Protein AF-A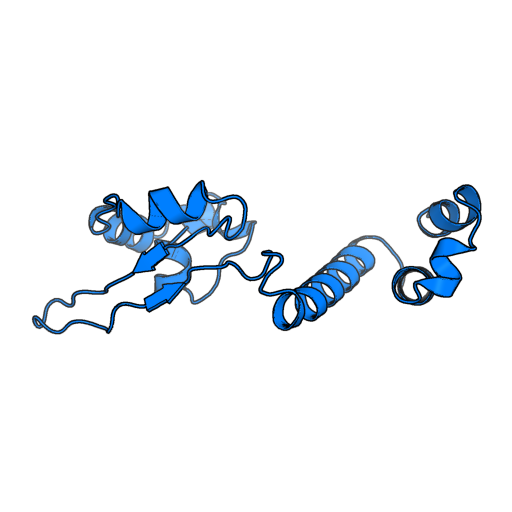0A376LJ53-F1 (afdb_monomer)

pLDDT: mean 97.73, std 1.55, range [84.0, 98.75]

Solvent-accessible surface area (backbone atoms only — not comparable to full-atom values): 8178 Å² total; per-residue (Å²): 122,68,49,49,34,76,75,66,76,47,87,57,80,69,60,75,36,70,82,54,64,64,44,64,65,48,58,64,46,51,79,70,63,84,87,79,87,53,72,67,47,57,50,36,37,68,35,87,89,65,53,34,65,51,50,73,50,69,49,81,47,96,88,75,50,67,52,77,69,49,73,45,48,65,52,56,86,34,84,94,28,46,85,70,24,48,61,55,51,52,53,50,49,53,58,55,38,61,75,79,41,59,70,72,48,38,50,56,47,48,61,40,75,72,34,62,73,60,43,76,68,48,54,70,66,65,59,55,58,58,73,61,132

Radius of gyration: 20.94 Å; Cα contacts (8 Å, |Δi|>4): 95; chains: 1; bounding box: 49×20×54 Å

Secondary structure (DSSP, 8-state):
--HHHHHHS---GGGGSHHHHT-HHHHHHHTT------HHHHHHHH-TTT----EEE--B-TTS-BPPPEEESS-TTSGGGHHHHHHHHHHHHHHHHTTTS-HHHHHHHHHHHH-HHHHHHS-HHHHHHTT--

InterPro domains:
  IPR005656 MmgE/PrpD [PTHR16943] (1-132)
  IPR036148 MmgE/PrpD superfamily [SSF103378] (1-132)
  IPR042188 MmgE/PrpD superfamily, domain 2 [G3DSA:3.30.1330.120] (1-76)
  IPR045337 MmgE/PrpD, C-terminal [PF19305] (1-112)

Nearest PDB structures (foldseek):
  1szq-assembly1_B  TM=9.254E-01  e=6.605E-18  Escherichia coli
  5mvi-assembly3_A  TM=9.415E-01  e=1.380E-16  Salmonella enterica
  6s62-assembly1_C  TM=9.043E-01  e=7.961E-10  Pseudomonas aeruginosa PAO1
  5mux-assembly3_F  TM=9.172E-01  e=2.147E-09  Bacillus subtilis subsp. subtilis str. 168

Sequence (133 aa):
MVAIPLLFGRLTAADYEDNVAQDKRIDALREKINCFEDPAFTADYHDPEKRAIANAITLEFTDGTRFEEVVVEYPIGHARRRQDGIPKLVDKFKINLARQFPTRQQQRILEVSLDRTRLEQMPVNEYLDLYVI

Mean predicted aligned error: 3.27 Å

Foldseek 3Di:
DVLCCVVPVDDDPCCPDPVNVPPPSSVVVVVVDDDDDDVVLVVQCPPPVRVWPKDWDKDADPVRDIDDIDIDGHPCPGPVNCVNNVVVVLVVLLVVCVVQDDPVLSVVLSVQVVPPVNVVPDDPVVNVVSVDD

Structure (mmCIF, N/CA/C/O backbone):
data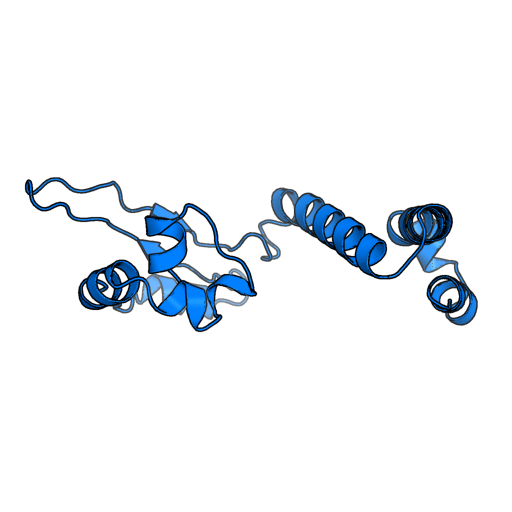_AF-A0A376LJ53-F1
#
_entry.id   AF-A0A376LJ53-F1
#
loop_
_atom_site.group_PDB
_atom_site.id
_atom_site.type_symbol
_atom_site.label_atom_id
_atom_site.label_alt_id
_atom_site.label_comp_id
_atom_site.label_asym_id
_atom_site.label_entity_id
_atom_site.label_seq_id
_atom_site.pdbx_PDB_ins_code
_atom_site.Cartn_x
_atom_site.Cartn_y
_atom_site.Cartn_z
_atom_site.occupancy
_atom_site.B_iso_or_equiv
_atom_site.auth_seq_id
_atom_site.auth_comp_id
_atom_site.auth_asym_id
_atom_site.auth_atom_id
_atom_site.pdbx_PDB_model_num
ATOM 1 N N . MET A 1 1 ? -10.777 5.904 3.840 1.00 96.06 1 MET A N 1
ATOM 2 C CA . MET A 1 1 ? -9.691 4.911 3.666 1.00 96.06 1 MET A CA 1
ATOM 3 C C . MET A 1 1 ? -9.816 3.700 4.583 1.00 96.06 1 MET A C 1
ATOM 5 O O . MET A 1 1 ? -9.582 2.621 4.076 1.00 96.06 1 MET A O 1
ATOM 9 N N . VAL A 1 2 ? -10.199 3.826 5.864 1.00 98.38 2 VAL A N 1
ATOM 10 C CA . VAL A 1 2 ? -10.419 2.661 6.760 1.00 98.38 2 VAL A CA 1
ATOM 11 C C . VAL A 1 2 ? -11.809 2.029 6.585 1.00 98.38 2 VAL A C 1
ATOM 13 O O . VAL A 1 2 ? -11.926 0.814 6.476 1.00 98.38 2 VAL A O 1
ATOM 16 N N . ALA A 1 3 ? -12.861 2.850 6.472 1.00 98.44 3 ALA A N 1
ATOM 17 C CA . ALA A 1 3 ? -14.239 2.364 6.334 1.00 98.44 3 ALA A CA 1
ATOM 18 C C . ALA A 1 3 ? -14.458 1.455 5.106 1.00 98.44 3 ALA A C 1
ATOM 20 O O . ALA A 1 3 ? -15.148 0.447 5.203 1.00 98.44 3 ALA A O 1
ATOM 21 N N . ILE A 1 4 ? -13.842 1.781 3.962 1.00 98.50 4 ILE A N 1
ATOM 22 C CA . ILE A 1 4 ? -13.995 1.021 2.709 1.00 98.50 4 ILE A CA 1
ATOM 23 C C . ILE A 1 4 ? -13.464 -0.425 2.856 1.00 98.50 4 ILE A C 1
ATOM 25 O O . ILE A 1 4 ? -14.251 -1.347 2.650 1.00 98.50 4 ILE A O 1
ATOM 29 N N . PRO A 1 5 ? -12.205 -0.679 3.277 1.00 98.25 5 PRO A N 1
ATOM 30 C CA . PRO A 1 5 ? -11.727 -2.025 3.588 1.00 98.25 5 PRO A CA 1
ATOM 31 C C . PRO A 1 5 ? -12.587 -2.791 4.589 1.00 98.25 5 PRO A C 1
ATOM 33 O O . PRO A 1 5 ? -12.818 -3.976 4.376 1.00 98.25 5 PRO A O 1
ATOM 36 N N . LEU A 1 6 ? -13.078 -2.141 5.648 1.00 98.00 6 LEU A N 1
ATOM 37 C CA . LEU A 1 6 ? -13.923 -2.814 6.640 1.00 98.00 6 LEU A CA 1
ATOM 38 C C . LEU A 1 6 ? -15.271 -3.256 6.050 1.00 98.00 6 LEU A C 1
ATOM 40 O O . LEU A 1 6 ? -15.777 -4.314 6.408 1.00 98.00 6 LEU A O 1
ATOM 44 N N . LEU A 1 7 ? -15.843 -2.472 5.132 1.00 98.12 7 LEU A N 1
ATOM 45 C CA . LEU A 1 7 ? -17.130 -2.775 4.498 1.00 98.12 7 LEU A CA 1
ATOM 46 C C . LEU A 1 7 ? -17.013 -3.730 3.303 1.00 98.12 7 LEU A C 1
ATOM 48 O O . LEU A 1 7 ? -17.922 -4.524 3.065 1.00 98.12 7 LEU A O 1
ATOM 52 N N . PHE A 1 8 ? -15.931 -3.634 2.530 1.00 98.00 8 PHE A N 1
ATOM 53 C CA . PHE A 1 8 ? -15.821 -4.276 1.215 1.00 98.00 8 PHE A CA 1
ATOM 54 C C . PHE A 1 8 ? -14.626 -5.225 1.070 1.00 98.00 8 PHE A C 1
ATOM 56 O O . PHE A 1 8 ? -14.505 -5.881 0.037 1.00 98.00 8 PHE A O 1
ATOM 63 N N . GLY A 1 9 ? -13.710 -5.276 2.040 1.00 97.50 9 GLY A N 1
ATOM 64 C CA . GLY A 1 9 ? -12.497 -6.099 1.966 1.00 97.50 9 GLY A CA 1
ATOM 65 C C . GLY A 1 9 ? -11.500 -5.664 0.883 1.00 97.50 9 GLY A C 1
ATOM 66 O O . GLY A 1 9 ? -10.628 -6.441 0.499 1.00 97.50 9 GLY A O 1
ATOM 67 N N . ARG A 1 10 ? -11.628 -4.440 0.352 1.00 96.31 10 ARG A N 1
ATOM 68 C CA . ARG A 1 10 ? -10.773 -3.890 -0.713 1.00 96.31 10 ARG A CA 1
ATOM 69 C C . ARG A 1 10 ? -10.603 -2.379 -0.574 1.00 96.31 10 ARG A C 1
ATOM 71 O O . ARG A 1 10 ? -11.367 -1.732 0.131 1.00 96.31 10 ARG A O 1
ATOM 78 N N . LEU A 1 11 ? -9.618 -1.825 -1.278 1.00 96.06 11 LEU A N 1
ATOM 79 C CA . LEU A 1 11 ? -9.469 -0.386 -1.499 1.00 96.06 11 LEU A CA 1
ATOM 80 C C . LEU A 1 11 ? -8.796 -0.155 -2.853 1.00 96.06 11 LEU A C 1
ATOM 82 O O . LEU A 1 11 ? -7.644 -0.532 -3.062 1.00 96.06 11 LEU A O 1
ATOM 86 N N . THR A 1 12 ? -9.528 0.440 -3.783 1.00 93.00 12 THR A N 1
ATOM 87 C CA . THR A 1 12 ? -9.112 0.700 -5.164 1.00 93.00 12 THR A CA 1
ATOM 88 C C . THR A 1 12 ? -9.307 2.175 -5.507 1.00 93.00 12 THR A C 1
ATOM 90 O O . THR A 1 12 ? -9.993 2.896 -4.790 1.00 93.00 12 THR A O 1
ATOM 93 N N . ALA A 1 13 ? -8.726 2.634 -6.620 1.00 93.12 13 ALA A N 1
ATOM 94 C CA . ALA A 1 13 ? -8.895 4.019 -7.070 1.00 93.12 13 ALA A CA 1
ATOM 95 C C . ALA A 1 13 ? -10.374 4.385 -7.306 1.00 93.12 13 ALA A C 1
ATOM 97 O O . ALA A 1 13 ? -10.792 5.480 -6.957 1.00 93.12 13 ALA A O 1
ATOM 98 N N . ALA A 1 14 ? -11.173 3.441 -7.812 1.00 94.56 14 ALA A N 1
ATOM 99 C CA . ALA A 1 14 ? -12.595 3.652 -8.073 1.00 94.56 14 ALA A CA 1
ATOM 100 C C . ALA A 1 14 ? -13.436 3.841 -6.795 1.00 94.56 14 ALA A C 1
ATOM 102 O O . ALA A 1 14 ? -14.553 4.338 -6.872 1.00 94.56 14 ALA A O 1
ATOM 103 N N . ASP A 1 15 ? -12.921 3.463 -5.618 1.00 97.38 15 ASP A N 1
ATOM 104 C CA . ASP A 1 15 ? -13.647 3.635 -4.352 1.00 97.38 15 ASP A CA 1
ATOM 105 C C . ASP A 1 15 ? -13.611 5.080 -3.832 1.00 97.38 15 ASP A C 1
ATOM 107 O O . ASP A 1 15 ? -14.253 5.388 -2.830 1.00 97.38 15 ASP A O 1
ATOM 111 N N . TYR A 1 16 ? -12.866 5.960 -4.507 1.00 97.31 16 TYR A N 1
ATOM 112 C CA . TYR A 1 16 ? -12.876 7.401 -4.258 1.00 97.31 16 TYR A CA 1
ATOM 113 C C . TYR A 1 16 ? -13.867 8.159 -5.153 1.00 97.31 16 TYR A C 1
ATOM 115 O O . TYR A 1 16 ? -14.003 9.366 -4.994 1.00 97.31 16 TYR A O 1
ATOM 123 N N . GLU A 1 17 ? -14.550 7.473 -6.074 1.00 97.88 17 GLU A N 1
ATOM 124 C CA . GLU A 1 17 ? -15.528 8.079 -6.981 1.00 97.88 17 GLU A CA 1
ATOM 125 C C . GLU A 1 17 ? -16.906 8.223 -6.316 1.00 97.88 17 GLU A C 1
ATOM 127 O O . GLU A 1 17 ? -17.309 7.388 -5.495 1.00 97.88 17 GLU A O 1
ATOM 132 N N . ASP A 1 18 ? -17.671 9.234 -6.740 1.00 97.69 18 ASP A N 1
ATOM 133 C CA . ASP A 1 18 ? -18.971 9.602 -6.154 1.00 97.69 18 ASP A CA 1
ATOM 134 C C . ASP A 1 18 ? -19.947 8.422 -6.055 1.00 97.69 18 ASP A C 1
ATOM 136 O O . ASP A 1 18 ? -20.655 8.271 -5.062 1.00 97.69 18 ASP A O 1
ATOM 140 N N . ASN A 1 19 ? -19.960 7.543 -7.062 1.00 96.88 19 ASN A N 1
ATOM 141 C CA . ASN A 1 19 ? -20.852 6.384 -7.094 1.00 96.88 19 ASN A CA 1
ATOM 142 C C . ASN A 1 19 ? -20.633 5.431 -5.906 1.00 96.88 19 ASN A C 1
ATOM 144 O O . ASN A 1 19 ? -21.595 4.916 -5.345 1.00 96.88 19 ASN A O 1
ATOM 148 N N . VAL A 1 20 ? -19.378 5.190 -5.511 1.00 97.06 20 VAL A N 1
ATOM 149 C CA . VAL A 1 20 ? -19.084 4.337 -4.347 1.00 97.06 20 VAL A CA 1
ATOM 150 C C . VAL A 1 20 ? -19.335 5.109 -3.055 1.00 97.06 20 VAL A C 1
ATOM 152 O O . VAL A 1 20 ? -19.903 4.555 -2.115 1.00 97.06 20 VAL A O 1
ATOM 155 N N . ALA A 1 21 ? -18.968 6.393 -3.024 1.00 96.44 21 ALA A N 1
ATOM 156 C CA . ALA A 1 21 ? -19.122 7.251 -1.852 1.00 96.44 21 ALA A CA 1
ATOM 157 C C . ALA A 1 21 ? -20.588 7.447 -1.411 1.00 96.44 21 ALA A C 1
ATOM 159 O O . ALA A 1 21 ? -20.831 7.778 -0.254 1.00 96.44 21 ALA A O 1
ATOM 160 N N . GLN A 1 22 ? -21.569 7.197 -2.288 1.00 96.94 22 GLN A N 1
ATOM 161 C CA . GLN A 1 22 ? -23.002 7.281 -1.972 1.00 96.94 22 GLN A CA 1
ATOM 162 C C . GLN A 1 22 ? -23.520 6.204 -1.001 1.00 96.94 22 GLN A C 1
ATOM 164 O O . GLN A 1 22 ? -24.6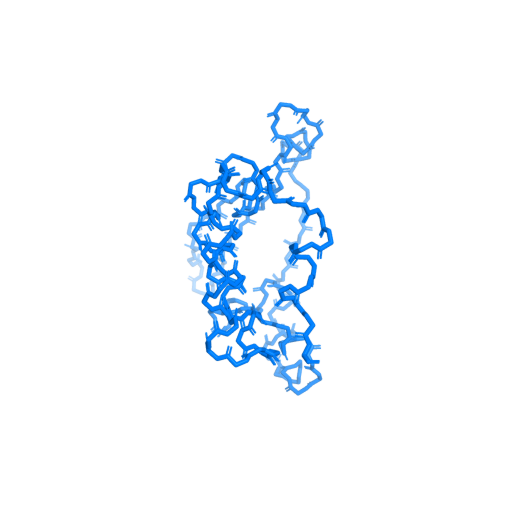30 6.346 -0.473 1.00 96.94 22 GLN A O 1
ATOM 169 N N . ASP A 1 23 ? -22.773 5.123 -0.745 1.00 98.06 23 ASP A N 1
ATOM 170 C CA . ASP A 1 23 ? -23.187 4.117 0.238 1.00 98.06 23 ASP A CA 1
ATOM 171 C C . ASP A 1 23 ? -23.186 4.713 1.654 1.00 98.06 23 ASP A C 1
ATOM 173 O O . ASP A 1 23 ? -22.143 4.924 2.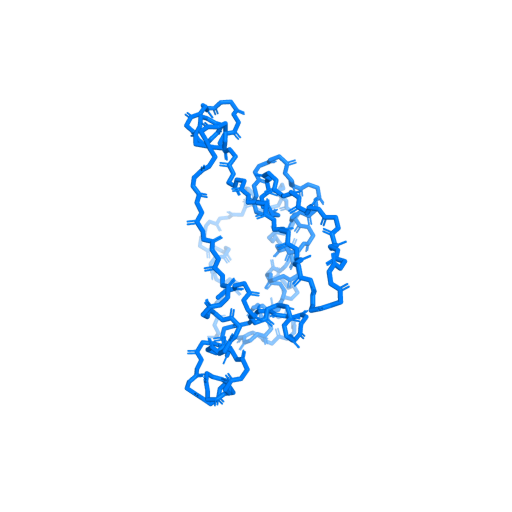274 1.00 98.06 23 ASP A O 1
ATOM 177 N N . LYS A 1 24 ? -24.387 4.921 2.204 1.00 98.00 24 LYS A N 1
ATOM 178 C CA . LYS A 1 24 ? -24.605 5.537 3.523 1.00 98.00 24 LYS A CA 1
ATOM 179 C C . LYS A 1 24 ? -23.881 4.824 4.669 1.00 98.00 24 LYS A C 1
ATOM 181 O O . LYS A 1 24 ? -23.637 5.439 5.705 1.00 98.00 24 LYS A O 1
ATOM 186 N N . ARG A 1 25 ? -23.535 3.538 4.513 1.00 98.38 25 ARG A N 1
ATOM 187 C CA . ARG A 1 25 ? -22.761 2.789 5.517 1.00 98.38 25 ARG A CA 1
ATOM 188 C C . ARG A 1 25 ? -21.349 3.346 5.677 1.00 98.38 25 ARG A C 1
ATOM 190 O O . ARG A 1 25 ? -20.789 3.217 6.760 1.00 98.38 25 ARG A O 1
ATOM 197 N N . ILE A 1 26 ? -20.785 3.961 4.635 1.00 98.50 26 ILE A N 1
ATOM 198 C CA . ILE A 1 26 ? -19.448 4.561 4.664 1.00 98.50 26 ILE A CA 1
ATOM 199 C C . ILE A 1 26 ? 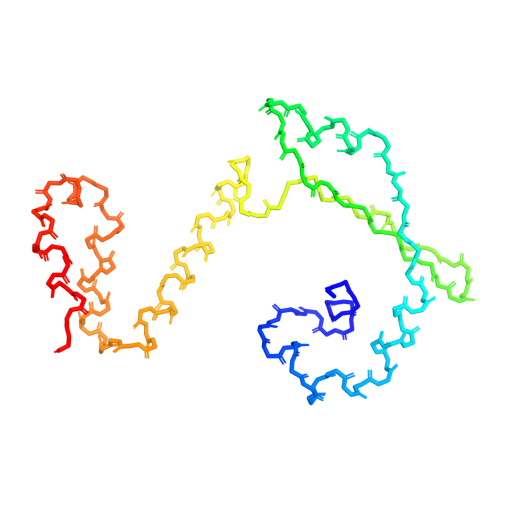-19.429 5.715 5.662 1.00 98.50 26 ILE A C 1
ATOM 201 O O . ILE A 1 26 ? -18.624 5.697 6.591 1.00 98.50 26 ILE A O 1
ATOM 205 N N . ASP A 1 27 ? -20.336 6.679 5.512 1.00 98.44 27 ASP A N 1
ATOM 206 C CA . ASP A 1 27 ? -20.403 7.834 6.409 1.00 98.44 27 ASP A CA 1
ATOM 207 C C . ASP A 1 27 ? -20.863 7.430 7.810 1.00 98.44 27 ASP A C 1
ATOM 209 O O . ASP A 1 27 ? -20.236 7.818 8.791 1.00 98.44 27 ASP A O 1
ATOM 213 N N . ALA A 1 28 ? -21.850 6.536 7.923 1.00 98.31 28 ALA A N 1
ATOM 214 C CA . ALA A 1 28 ? -22.275 6.014 9.222 1.00 98.31 28 ALA A CA 1
ATOM 215 C C . ALA A 1 28 ? -21.155 5.276 9.981 1.00 98.31 28 ALA A C 1
ATOM 217 O O . ALA A 1 28 ? -21.153 5.264 11.213 1.00 98.31 28 ALA A O 1
ATOM 218 N N . LEU A 1 29 ? -20.219 4.632 9.273 1.00 98.38 29 LEU A N 1
ATOM 219 C CA . LEU A 1 29 ? -19.045 4.016 9.886 1.00 98.38 29 LEU A CA 1
ATOM 220 C C . LEU A 1 29 ? -17.971 5.059 10.213 1.00 98.38 29 LEU A C 1
ATOM 222 O O . LEU A 1 29 ? -17.366 4.965 11.273 1.00 98.38 29 LEU A O 1
ATOM 226 N N . ARG A 1 30 ? -17.755 6.063 9.351 1.00 98.50 30 ARG A N 1
ATOM 227 C CA . ARG A 1 30 ? -16.803 7.164 9.596 1.00 98.50 30 ARG A CA 1
ATOM 228 C C . ARG A 1 30 ? -17.127 7.947 10.864 1.00 98.50 30 ARG A C 1
ATOM 230 O O . ARG A 1 30 ? -16.205 8.245 11.610 1.00 98.50 30 ARG A O 1
ATOM 237 N N . GLU A 1 31 ? -18.405 8.202 11.136 1.00 98.44 31 GLU A N 1
ATOM 238 C CA . GLU A 1 31 ? -18.875 8.856 12.371 1.00 98.44 31 GLU A CA 1
ATOM 239 C C . GLU A 1 31 ? -18.521 8.072 13.651 1.00 98.44 31 GLU A C 1
ATOM 241 O O . GLU A 1 31 ? -18.549 8.617 14.749 1.00 98.44 31 GLU A O 1
ATOM 246 N N . LYS A 1 32 ? -18.170 6.783 13.532 1.00 98.25 32 LYS A N 1
ATOM 247 C CA . LYS A 1 32 ? -17.747 5.928 14.654 1.00 98.25 32 LYS A CA 1
ATOM 248 C C . LYS A 1 32 ? -16.228 5.807 14.782 1.00 98.25 32 LYS A C 1
ATOM 250 O O . LYS A 1 32 ? -15.752 5.117 15.680 1.00 98.25 32 LYS A O 1
ATOM 255 N N . ILE A 1 33 ? -15.459 6.412 13.875 1.00 98.50 33 ILE A N 1
ATOM 256 C CA . ILE A 1 33 ? -13.998 6.326 13.889 1.00 98.50 33 ILE A CA 1
ATOM 257 C C . ILE A 1 33 ? -13.453 7.408 14.817 1.00 98.50 33 ILE A C 1
ATOM 259 O O . ILE A 1 33 ? -13.517 8.595 14.507 1.00 98.50 33 ILE A O 1
ATOM 263 N N . ASN A 1 34 ? -12.860 6.978 15.928 1.00 98.38 34 ASN A N 1
ATOM 264 C CA . ASN A 1 34 ? -12.069 7.841 16.793 1.00 98.38 34 ASN A CA 1
ATOM 265 C C . ASN A 1 34 ? -10.580 7.676 16.464 1.00 98.38 34 ASN A C 1
ATOM 267 O O . ASN A 1 34 ? -10.021 6.600 16.669 1.00 98.38 34 ASN A O 1
ATOM 271 N N . CYS A 1 35 ? -9.946 8.737 15.967 1.00 98.38 35 CYS A N 1
ATOM 272 C CA . CYS A 1 35 ? -8.507 8.770 15.712 1.00 98.38 35 CYS A CA 1
ATOM 273 C C . CYS A 1 35 ? -7.822 9.596 16.800 1.00 98.38 35 CYS A C 1
ATOM 275 O O . CYS A 1 35 ? -8.105 10.785 16.938 1.00 98.38 35 CYS A O 1
ATOM 277 N N . PHE A 1 36 ? -6.896 8.986 17.529 1.00 98.31 36 PHE A N 1
ATOM 278 C CA . PHE A 1 36 ? -6.061 9.664 18.514 1.00 98.31 36 PHE A CA 1
ATOM 279 C C . PHE A 1 36 ? -4.595 9.287 18.303 1.00 98.31 36 PHE A C 1
ATOM 281 O O . PHE A 1 36 ? -4.281 8.314 17.620 1.00 98.31 36 PHE A O 1
ATOM 288 N N . GLU A 1 37 ? -3.702 10.106 18.845 1.00 98.44 37 GLU A N 1
ATOM 289 C CA . GLU A 1 37 ? -2.262 9.905 18.733 1.00 98.44 37 GLU A CA 1
ATOM 290 C C . GLU A 1 37 ? -1.763 8.882 19.760 1.00 98.44 37 GLU A C 1
ATOM 292 O O . GLU A 1 37 ? -2.135 8.940 20.933 1.00 98.44 37 GLU A O 1
ATOM 297 N N . ASP A 1 38 ? -0.862 8.004 19.321 1.00 98.62 38 ASP A N 1
ATOM 298 C CA . ASP A 1 38 ? 0.027 7.247 20.198 1.00 98.62 38 ASP A CA 1
ATOM 299 C C . ASP A 1 38 ? 1.440 7.866 20.122 1.00 98.62 38 ASP A C 1
ATOM 301 O O . ASP A 1 38 ? 2.081 7.795 19.065 1.00 98.62 38 ASP A O 1
ATOM 305 N N . PRO A 1 39 ? 1.959 8.459 21.216 1.00 98.56 39 PRO A N 1
ATOM 306 C CA . PRO A 1 39 ? 3.298 9.045 21.237 1.00 98.56 39 PRO A CA 1
ATOM 307 C C . PRO A 1 39 ? 4.419 8.068 20.858 1.00 98.56 39 PRO A C 1
ATOM 309 O O . PRO A 1 39 ? 5.446 8.501 20.333 1.00 98.56 39 PRO A O 1
ATOM 312 N N . ALA A 1 40 ? 4.246 6.762 21.094 1.00 98.56 40 ALA A N 1
ATOM 313 C CA . ALA A 1 40 ? 5.215 5.750 20.686 1.00 98.56 40 ALA A CA 1
ATOM 314 C C . ALA A 1 40 ? 5.254 5.597 19.158 1.00 98.56 40 ALA A C 1
ATOM 316 O O . ALA A 1 40 ? 6.338 5.540 18.575 1.00 98.56 40 ALA A O 1
ATOM 317 N N . PHE A 1 41 ? 4.095 5.616 18.489 1.00 98.69 41 PHE A N 1
ATOM 318 C CA . PHE A 1 41 ? 4.030 5.596 17.023 1.00 98.69 41 PHE A CA 1
ATOM 319 C C . PHE A 1 41 ? 4.628 6.868 16.419 1.00 98.69 41 PHE A C 1
ATOM 321 O O . PHE A 1 41 ? 5.379 6.786 15.445 1.00 98.69 41 PHE A O 1
ATOM 328 N N . THR A 1 42 ? 4.357 8.032 17.016 1.00 98.75 42 THR A N 1
ATOM 329 C CA . THR A 1 42 ? 4.958 9.305 16.589 1.00 98.75 42 THR A CA 1
ATOM 330 C C . THR A 1 42 ? 6.482 9.287 16.741 1.00 98.75 42 THR A C 1
ATOM 332 O O . THR A 1 42 ? 7.200 9.713 15.833 1.00 98.75 42 THR A O 1
ATOM 335 N N . ALA A 1 43 ? 7.007 8.760 17.851 1.00 98.69 43 ALA A N 1
ATOM 336 C CA . ALA A 1 43 ? 8.449 8.634 18.053 1.00 98.69 43 ALA A CA 1
ATOM 337 C C . ALA A 1 43 ? 9.096 7.727 16.990 1.00 98.69 43 ALA A C 1
ATOM 339 O O . ALA A 1 43 ? 10.077 8.118 16.352 1.00 98.69 43 ALA A O 1
ATOM 340 N N . ASP A 1 44 ? 8.502 6.561 16.732 1.00 98.56 44 ASP A N 1
ATOM 341 C CA . ASP A 1 44 ? 9.009 5.584 15.762 1.00 98.56 44 ASP A CA 1
ATOM 342 C C . ASP A 1 44 ? 8.880 6.043 14.300 1.00 98.56 44 ASP A C 1
ATOM 344 O O . ASP A 1 44 ? 9.634 5.589 13.431 1.00 98.56 44 ASP A O 1
ATOM 348 N N . TYR A 1 45 ? 7.960 6.969 14.016 1.00 98.69 45 TYR A N 1
ATOM 349 C CA . TYR A 1 45 ? 7.880 7.653 12.727 1.00 98.69 45 TYR A CA 1
ATOM 350 C C . TYR A 1 45 ? 9.110 8.537 12.473 1.00 98.69 45 TYR A C 1
ATOM 352 O O . TYR A 1 45 ? 9.641 8.567 11.357 1.00 98.69 45 TYR A O 1
ATOM 360 N N . HIS A 1 46 ? 9.586 9.242 13.504 1.00 98.44 46 HIS A N 1
ATOM 361 C CA . HIS A 1 46 ? 10.722 10.160 13.400 1.00 98.44 46 HIS A CA 1
ATOM 362 C C . HIS A 1 46 ? 12.088 9.494 13.580 1.00 98.44 46 HIS A C 1
ATOM 364 O O . HIS A 1 46 ?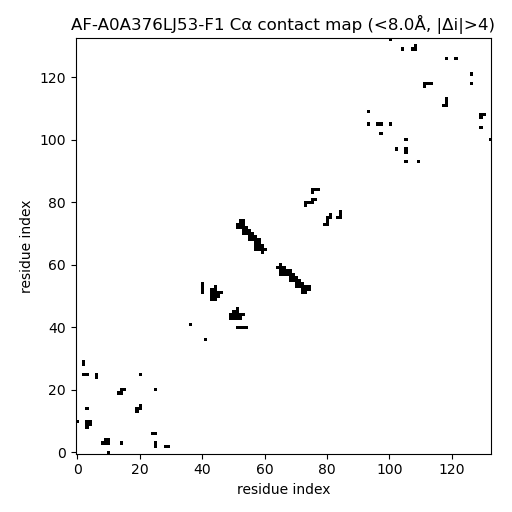 13.080 10.048 13.102 1.00 98.44 46 HIS A O 1
ATOM 370 N N . ASP A 1 47 ? 12.151 8.325 14.218 1.00 98.56 47 ASP A N 1
ATOM 371 C CA . ASP A 1 47 ? 13.378 7.540 14.347 1.00 98.56 47 ASP A CA 1
ATOM 372 C C . ASP A 1 47 ? 13.933 7.169 12.950 1.00 98.56 47 ASP A C 1
ATOM 374 O O . ASP A 1 47 ? 13.292 6.407 12.213 1.00 98.56 47 ASP A O 1
ATOM 378 N N . PRO A 1 48 ? 15.123 7.674 12.558 1.00 98.25 48 PRO A N 1
ATOM 379 C CA . PRO A 1 48 ? 15.723 7.396 11.255 1.00 98.25 48 PRO A CA 1
ATOM 380 C C . PRO A 1 48 ? 15.979 5.912 10.986 1.00 98.25 48 PRO A C 1
ATOM 382 O O . PRO A 1 48 ? 15.961 5.516 9.816 1.00 98.25 48 PRO A O 1
ATOM 385 N N . GLU A 1 49 ? 16.187 5.113 12.037 1.00 98.19 49 GLU A N 1
ATOM 386 C CA . GLU A 1 49 ? 16.427 3.675 11.938 1.00 98.19 49 GLU A CA 1
ATOM 387 C C . GLU A 1 49 ? 15.123 2.907 11.710 1.00 98.19 49 GLU A C 1
ATOM 389 O O . GLU A 1 49 ? 15.129 1.838 11.094 1.00 98.19 49 GLU A O 1
ATOM 394 N N . LYS A 1 50 ? 13.982 3.436 12.166 1.00 98.06 50 LYS A N 1
ATOM 395 C CA . LYS A 1 50 ? 12.671 2.787 12.026 1.00 98.06 50 LYS A CA 1
ATOM 396 C C . LYS A 1 50 ? 11.877 3.326 10.849 1.00 98.06 50 LYS A C 1
ATOM 398 O O . LYS A 1 50 ? 11.587 2.549 9.935 1.00 98.06 50 LYS A O 1
ATOM 403 N N . ARG A 1 51 ? 11.537 4.621 10.879 1.00 98.12 51 ARG A N 1
ATOM 404 C CA . ARG A 1 51 ? 10.623 5.299 9.943 1.00 98.12 51 ARG A CA 1
ATOM 405 C C . ARG A 1 51 ? 9.285 4.567 9.808 1.00 98.12 51 ARG A C 1
ATOM 407 O O . ARG A 1 51 ? 8.775 4.374 8.702 1.00 98.12 51 ARG A O 1
ATOM 414 N N . ALA A 1 52 ? 8.757 4.098 10.938 1.00 98.25 52 ALA A N 1
ATOM 415 C CA . ALA A 1 52 ? 7.498 3.364 10.977 1.00 98.25 52 ALA A CA 1
ATOM 416 C C . ALA A 1 52 ? 6.334 4.256 10.529 1.00 98.25 52 ALA A C 1
ATOM 418 O O . ALA A 1 52 ? 6.379 5.473 10.665 1.00 98.25 52 ALA A O 1
ATOM 419 N N . ILE A 1 53 ? 5.278 3.654 9.986 1.00 98.44 53 ILE A N 1
ATOM 420 C CA . ILE A 1 53 ? 4.037 4.356 9.620 1.00 98.44 53 ILE A CA 1
ATOM 421 C C . ILE A 1 53 ? 2.905 3.582 10.294 1.00 98.44 53 ILE A C 1
ATOM 423 O O . ILE A 1 53 ? 2.023 3.010 9.646 1.00 98.44 53 ILE A O 1
ATOM 427 N N . ALA A 1 54 ? 3.031 3.471 11.615 1.00 98.50 54 ALA A N 1
ATOM 428 C CA . ALA A 1 54 ? 2.226 2.579 12.420 1.00 98.50 54 ALA A CA 1
ATOM 429 C C . ALA A 1 54 ? 0.777 3.062 12.502 1.00 98.50 54 ALA A C 1
ATOM 431 O O . ALA A 1 54 ? 0.508 4.251 12.651 1.00 98.50 54 ALA A O 1
ATOM 432 N N . ASN A 1 55 ? -0.159 2.125 12.385 1.00 98.62 55 ASN A N 1
ATOM 433 C CA . ASN A 1 55 ? -1.558 2.325 12.742 1.00 98.62 55 ASN A CA 1
ATOM 434 C C . ASN A 1 55 ? -2.045 1.095 13.510 1.00 98.62 55 ASN A C 1
ATOM 436 O O . ASN A 1 55 ? -1.663 -0.032 13.183 1.00 98.62 55 ASN A O 1
ATOM 440 N N . ALA A 1 56 ? -2.921 1.327 14.480 1.00 98.50 56 ALA A N 1
ATOM 441 C CA . ALA A 1 56 ? -3.628 0.300 15.226 1.00 98.50 56 ALA A CA 1
ATOM 442 C C . ALA A 1 56 ? -5.135 0.495 15.045 1.00 98.50 56 ALA A C 1
ATOM 444 O O . ALA A 1 56 ? -5.615 1.630 14.997 1.00 98.50 56 ALA A O 1
ATOM 445 N N . ILE A 1 57 ? -5.880 -0.599 14.881 1.00 98.44 57 ILE A N 1
ATOM 446 C CA . ILE A 1 57 ? -7.340 -0.560 14.762 1.00 98.44 57 ILE A CA 1
ATOM 447 C C . ILE A 1 57 ? -7.939 -1.582 15.721 1.00 98.44 57 ILE A C 1
ATOM 449 O O . ILE A 1 57 ? -7.687 -2.779 15.596 1.00 98.44 57 ILE A O 1
ATOM 453 N N . THR A 1 58 ? -8.799 -1.093 16.611 1.00 98.25 58 THR A N 1
ATOM 454 C CA . THR A 1 58 ? -9.670 -1.896 17.472 1.00 98.25 58 THR A CA 1
ATOM 455 C C . THR A 1 58 ? -11.116 -1.738 17.002 1.00 98.25 58 THR A C 1
ATOM 457 O O . THR A 1 58 ? -11.549 -0.631 16.677 1.00 98.25 58 THR A O 1
ATOM 460 N N . LEU A 1 59 ? -11.875 -2.837 16.948 1.00 98.12 59 LEU A N 1
ATOM 461 C CA . LEU A 1 59 ? -13.303 -2.814 16.615 1.00 98.12 59 LEU A CA 1
ATOM 462 C C . LEU A 1 59 ? -14.125 -3.141 17.860 1.00 98.12 59 LEU A C 1
ATOM 464 O O . LEU A 1 59 ? -13.945 -4.202 18.453 1.00 98.12 59 LEU A O 1
ATOM 468 N N . GLU A 1 60 ? -15.049 -2.255 18.223 1.00 98.06 60 GLU A N 1
ATOM 469 C CA . GLU A 1 60 ? -15.997 -2.470 19.319 1.00 98.06 60 GLU A CA 1
ATOM 470 C C . GLU A 1 60 ? -17.403 -2.721 18.759 1.00 98.06 60 GLU A C 1
ATOM 472 O O . GLU A 1 60 ? -17.907 -1.949 17.936 1.00 98.06 60 GLU A O 1
ATOM 477 N N . PHE A 1 61 ? -18.036 -3.813 19.187 1.00 98.00 61 PHE A N 1
ATOM 478 C CA . PHE A 1 61 ? -19.346 -4.238 18.701 1.00 98.00 61 PHE A CA 1
ATOM 479 C C . PHE A 1 61 ? -20.469 -3.858 19.670 1.00 98.00 61 PHE A C 1
ATOM 481 O O . PHE A 1 61 ? -20.267 -3.613 20.857 1.00 98.00 61 PHE A O 1
ATOM 488 N N . THR A 1 62 ? -21.701 -3.820 19.159 1.00 97.31 62 THR A N 1
ATOM 489 C CA . THR A 1 62 ? -22.888 -3.418 19.933 1.00 97.31 62 THR A CA 1
ATOM 490 C C . THR A 1 62 ? -23.292 -4.415 21.017 1.00 97.31 62 THR A C 1
ATOM 492 O O . THR A 1 62 ? -24.068 -4.061 21.897 1.00 97.31 62 THR A O 1
ATOM 495 N N . ASP A 1 63 ? -22.797 -5.652 20.955 1.00 97.38 63 ASP A N 1
ATOM 496 C CA . ASP A 1 63 ? -22.978 -6.667 21.999 1.00 97.38 63 ASP A CA 1
ATOM 497 C C . ASP A 1 63 ? -21.964 -6.526 23.152 1.00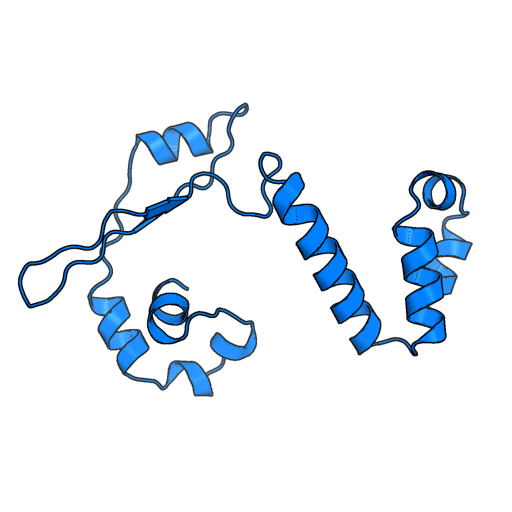 97.38 63 ASP A C 1
ATOM 499 O O . ASP A 1 63 ? -21.962 -7.331 24.081 1.00 97.38 63 ASP A O 1
ATOM 503 N N . GLY A 1 64 ? -21.114 -5.492 23.105 1.00 96.44 64 GLY A N 1
ATOM 504 C CA . GLY A 1 64 ? -20.078 -5.215 24.095 1.00 96.44 64 GLY A CA 1
ATOM 505 C C . GLY A 1 64 ? -18.782 -5.996 23.878 1.00 96.44 64 GLY A C 1
ATOM 506 O O . GLY A 1 64 ? -17.824 -5.786 24.623 1.00 96.44 64 GLY A O 1
ATOM 507 N N . THR A 1 65 ? -18.716 -6.876 22.875 1.00 97.69 65 THR A N 1
ATOM 508 C CA . THR A 1 65 ? -17.478 -7.580 22.526 1.00 97.69 65 THR A CA 1
ATOM 509 C C . THR A 1 65 ? -16.540 -6.687 21.715 1.00 97.69 65 THR A C 1
ATOM 511 O O . THR A 1 65 ? -16.939 -5.676 21.128 1.00 97.69 65 THR A O 1
ATOM 514 N N . ARG A 1 66 ? -15.257 -7.055 21.693 1.00 97.00 66 ARG A N 1
ATOM 515 C CA . ARG A 1 66 ? -14.218 -6.348 20.943 1.00 97.00 66 ARG A CA 1
ATOM 516 C C . ARG A 1 66 ? -13.425 -7.327 20.101 1.00 97.00 66 ARG A C 1
ATOM 518 O O . ARG A 1 66 ? -13.149 -8.443 20.540 1.00 97.00 66 ARG A O 1
ATOM 525 N N . PHE A 1 67 ? -13.053 -6.893 18.906 1.00 96.19 67 PHE A N 1
ATOM 526 C CA . PHE A 1 67 ? -12.025 -7.568 18.131 1.00 96.19 67 PHE A CA 1
ATOM 527 C C . PHE A 1 67 ? -10.647 -7.191 18.681 1.00 96.19 67 PHE A C 1
ATOM 529 O O . PHE A 1 67 ? -10.474 -6.080 19.185 1.00 96.19 67 PHE A O 1
ATOM 536 N N . GLU A 1 68 ? -9.687 -8.111 18.589 1.00 95.06 68 GLU A N 1
ATOM 537 C CA . GLU A 1 68 ? -8.302 -7.833 18.973 1.00 95.06 68 GLU A CA 1
ATOM 538 C C . GLU A 1 68 ? -7.766 -6.626 18.197 1.00 95.06 68 GLU A C 1
ATOM 540 O O . GLU A 1 68 ? -8.063 -6.451 17.011 1.00 95.06 68 GLU A O 1
ATOM 545 N N . GLU A 1 69 ? -6.986 -5.787 18.875 1.00 98.00 69 GLU A N 1
ATOM 546 C CA . GLU A 1 69 ? -6.326 -4.668 18.224 1.00 98.00 69 GLU A CA 1
ATOM 547 C C . GLU A 1 69 ? -5.314 -5.180 17.201 1.00 98.00 69 GLU A C 1
ATOM 549 O O . GLU A 1 69 ? -4.370 -5.898 17.529 1.00 98.00 69 GLU A O 1
ATOM 554 N N . VAL A 1 70 ? -5.491 -4.781 15.944 1.00 98.38 70 VAL A N 1
ATOM 555 C CA . VAL A 1 70 ? -4.544 -5.123 14.885 1.00 98.38 70 VAL A CA 1
ATOM 556 C C . VAL A 1 70 ? -3.609 -3.946 14.667 1.00 98.38 70 VAL A C 1
ATOM 558 O O . VAL A 1 70 ? -4.027 -2.898 14.172 1.00 98.38 70 VAL A O 1
ATOM 561 N N . VAL A 1 71 ? -2.333 -4.147 14.991 1.00 98.50 71 VAL A N 1
ATOM 562 C CA . VAL A 1 71 ? -1.265 -3.168 14.767 1.00 98.50 71 VAL A CA 1
ATOM 563 C C . VAL A 1 71 ? -0.489 -3.520 13.503 1.00 98.50 71 VAL A C 1
ATOM 565 O O . VAL A 1 71 ? -0.022 -4.646 13.323 1.00 98.50 71 VAL A O 1
ATOM 568 N N . VAL A 1 72 ? -0.312 -2.539 12.621 1.00 98.38 72 VAL A N 1
ATOM 569 C CA . VAL A 1 72 ? 0.583 -2.640 11.464 1.00 98.38 72 VAL A CA 1
ATOM 570 C C . VAL A 1 72 ? 1.590 -1.505 11.531 1.00 98.38 72 VAL A C 1
ATOM 572 O O . VAL A 1 72 ? 1.278 -0.374 11.175 1.00 98.38 72 VAL A O 1
ATOM 575 N N . GLU A 1 73 ? 2.813 -1.819 11.954 1.00 98.31 73 GLU A N 1
ATOM 576 C CA . GLU A 1 73 ? 3.893 -0.834 12.103 1.00 98.31 73 GLU A CA 1
ATOM 577 C C . GLU A 1 73 ? 4.473 -0.373 10.759 1.00 98.31 73 GLU A C 1
ATOM 579 O O . GLU A 1 73 ? 4.766 0.805 10.547 1.00 98.31 73 GLU A O 1
ATOM 584 N N . TYR A 1 74 ? 4.650 -1.318 9.830 1.00 98.31 74 TYR A N 1
ATOM 585 C CA . TYR A 1 74 ? 5.310 -1.078 8.551 1.00 98.31 74 TYR A CA 1
ATOM 586 C C . TYR A 1 74 ? 4.384 -1.453 7.391 1.00 98.31 74 TYR A C 1
ATOM 588 O O . TYR A 1 74 ? 4.047 -2.635 7.227 1.00 98.31 74 TYR A O 1
ATOM 596 N N . PRO A 1 75 ? 3.996 -0.493 6.531 1.00 98.00 75 PRO A N 1
ATOM 597 C CA . PRO A 1 75 ? 3.194 -0.799 5.357 1.00 98.00 75 PRO A CA 1
ATOM 598 C C . PRO A 1 75 ? 3.987 -1.672 4.381 1.00 98.00 75 PRO A C 1
ATOM 600 O O . PRO A 1 75 ? 5.217 -1.691 4.380 1.00 98.00 75 PRO A O 1
ATOM 603 N N . ILE A 1 76 ? 3.286 -2.367 3.486 1.00 97.88 76 ILE A N 1
ATOM 604 C CA . ILE A 1 76 ? 3.910 -3.295 2.526 1.00 97.88 76 ILE A CA 1
ATOM 605 C C . ILE A 1 76 ? 4.960 -2.627 1.613 1.00 97.88 76 ILE A C 1
ATOM 607 O O . ILE A 1 76 ? 5.900 -3.273 1.158 1.00 97.88 76 ILE A O 1
ATOM 611 N N . GLY A 1 77 ? 4.832 -1.318 1.366 1.00 97.06 77 GLY A N 1
ATOM 612 C CA . GLY A 1 77 ? 5.801 -0.527 0.600 1.00 97.06 77 GLY A CA 1
ATOM 613 C C . GLY A 1 77 ? 7.061 -0.127 1.379 1.00 97.06 77 GLY A C 1
ATOM 614 O O . GLY A 1 77 ? 7.996 0.413 0.783 1.00 97.06 77 GLY A O 1
ATOM 615 N N . HIS A 1 78 ? 7.124 -0.387 2.684 1.00 98.50 78 HIS A N 1
ATOM 616 C CA . HIS A 1 78 ? 8.249 -0.010 3.536 1.00 98.50 78 HIS A CA 1
ATOM 617 C C . HIS A 1 78 ? 9.507 -0.853 3.259 1.00 98.50 78 HIS A C 1
ATOM 619 O O . HIS A 1 78 ? 9.421 -2.010 2.840 1.00 98.50 78 HIS A O 1
ATOM 625 N N . ALA A 1 79 ? 10.694 -0.290 3.517 1.00 97.69 79 ALA A N 1
ATOM 626 C CA . ALA A 1 79 ? 11.980 -0.967 3.299 1.00 97.69 79 ALA A CA 1
ATOM 627 C C . ALA A 1 79 ? 12.100 -2.280 4.093 1.00 97.69 79 ALA A C 1
ATOM 629 O O . ALA A 1 79 ? 12.601 -3.277 3.579 1.00 97.69 79 ALA A O 1
ATOM 630 N N . ARG A 1 80 ? 11.542 -2.315 5.308 1.00 97.69 80 ARG A N 1
ATOM 631 C CA . ARG A 1 80 ? 11.518 -3.509 6.171 1.00 97.69 80 ARG A CA 1
ATOM 632 C C . ARG A 1 80 ? 10.607 -4.637 5.662 1.00 97.69 80 ARG A C 1
ATOM 634 O O . ARG A 1 80 ? 10.691 -5.744 6.171 1.00 97.69 80 ARG A O 1
ATOM 641 N N . ARG A 1 81 ? 9.760 -4.387 4.653 1.00 98.19 81 ARG A N 1
ATOM 642 C CA . ARG A 1 81 ? 8.815 -5.372 4.087 1.00 98.19 81 ARG A CA 1
ATOM 643 C C . ARG A 1 81 ? 9.073 -5.706 2.620 1.00 98.19 81 ARG A C 1
ATOM 645 O O . ARG A 1 81 ? 8.171 -6.126 1.903 1.00 98.19 81 ARG A O 1
ATOM 652 N N . ARG A 1 82 ? 10.310 -5.544 2.139 1.00 97.94 82 ARG A N 1
ATOM 653 C CA . ARG A 1 82 ? 10.658 -5.819 0.731 1.00 97.94 82 ARG A CA 1
ATOM 654 C C . ARG A 1 82 ? 10.357 -7.256 0.299 1.00 97.94 82 ARG A C 1
ATOM 656 O O . ARG A 1 82 ? 9.937 -7.436 -0.838 1.00 97.94 82 ARG A O 1
ATOM 663 N N . GLN A 1 83 ? 10.492 -8.240 1.189 1.00 98.00 83 GLN A N 1
ATOM 664 C CA . GLN A 1 83 ? 10.162 -9.636 0.879 1.00 98.00 83 GLN A CA 1
ATOM 665 C C . GLN A 1 83 ? 8.686 -9.814 0.482 1.00 98.00 83 GLN A C 1
ATOM 667 O O . GLN A 1 83 ? 8.398 -10.512 -0.485 1.00 98.00 83 GLN A O 1
ATOM 672 N N . ASP A 1 84 ? 7.770 -9.113 1.155 1.00 96.94 84 ASP A N 1
ATOM 673 C CA . ASP A 1 84 ? 6.336 -9.145 0.839 1.00 96.94 84 ASP A CA 1
ATOM 674 C C . ASP A 1 84 ? 5.965 -8.169 -0.287 1.00 96.94 84 ASP A C 1
ATOM 676 O O . ASP A 1 84 ? 5.072 -8.426 -1.097 1.00 96.94 84 ASP A O 1
ATOM 680 N N . GLY A 1 85 ? 6.637 -7.015 -0.329 1.00 97.88 85 GLY A N 1
ATOM 681 C CA . GLY A 1 85 ? 6.295 -5.906 -1.213 1.00 97.88 85 GLY A CA 1
ATOM 682 C C . GLY A 1 85 ? 6.806 -6.045 -2.641 1.00 97.88 85 GLY A C 1
ATOM 683 O O . GLY A 1 85 ? 6.095 -5.652 -3.564 1.00 97.88 85 GLY A O 1
ATOM 684 N N . ILE A 1 86 ? 7.998 -6.612 -2.859 1.00 98.00 86 ILE A N 1
ATOM 685 C CA . ILE A 1 86 ? 8.563 -6.766 -4.209 1.00 98.00 86 ILE A CA 1
ATOM 686 C C . ILE A 1 86 ? 7.676 -7.644 -5.107 1.00 98.00 86 ILE A C 1
ATOM 688 O O . ILE A 1 86 ? 7.376 -7.192 -6.213 1.00 98.00 86 ILE A O 1
ATOM 692 N N . PRO A 1 87 ? 7.158 -8.811 -4.665 1.00 98.06 87 PRO A N 1
ATOM 693 C CA . PRO A 1 87 ? 6.210 -9.586 -5.468 1.00 98.06 87 PRO A CA 1
ATOM 694 C C . PRO A 1 87 ? 4.990 -8.761 -5.904 1.00 98.06 87 PRO A C 1
ATOM 696 O O . PRO A 1 87 ? 4.641 -8.738 -7.083 1.00 98.06 87 PRO A O 1
ATOM 699 N N . LYS A 1 88 ? 4.400 -7.985 -4.984 1.00 97.81 88 LYS A N 1
ATOM 700 C CA . LYS A 1 88 ? 3.250 -7.115 -5.288 1.00 97.81 88 LYS A CA 1
ATOM 701 C C . LYS A 1 88 ? 3.606 -5.959 -6.220 1.00 97.81 88 LYS A C 1
ATOM 703 O O . LYS A 1 88 ? 2.781 -5.558 -7.041 1.00 97.81 88 LYS A O 1
ATOM 708 N N . LEU A 1 89 ? 4.822 -5.424 -6.121 1.00 97.94 89 LEU A N 1
ATOM 709 C CA . LEU A 1 89 ? 5.323 -4.389 -7.023 1.00 97.94 89 LEU A CA 1
ATOM 710 C C . LEU A 1 89 ? 5.504 -4.934 -8.444 1.00 97.94 89 LEU A C 1
ATOM 712 O O . LEU A 1 89 ? 5.111 -4.264 -9.398 1.00 97.94 89 LEU A O 1
ATOM 716 N N . VAL A 1 90 ? 6.022 -6.156 -8.587 1.00 98.12 90 VAL A N 1
ATOM 717 C CA . VAL A 1 90 ? 6.152 -6.839 -9.883 1.00 98.12 90 VAL A CA 1
ATOM 718 C C . VAL A 1 90 ? 4.776 -7.139 -10.484 1.00 98.12 90 VAL A C 1
ATOM 720 O O . VAL A 1 90 ? 4.561 -6.870 -11.666 1.00 98.12 90 VAL A O 1
ATOM 723 N N . ASP A 1 91 ? 3.817 -7.619 -9.688 1.00 97.88 91 ASP A N 1
ATOM 724 C CA . ASP A 1 91 ? 2.437 -7.831 -10.146 1.00 97.88 91 ASP A CA 1
ATOM 725 C C . ASP A 1 91 ? 1.801 -6.518 -10.628 1.00 97.88 91 ASP A C 1
ATOM 727 O O . ASP A 1 91 ? 1.238 -6.455 -11.724 1.00 97.88 91 ASP A O 1
ATOM 731 N N . LYS A 1 92 ? 1.961 -5.433 -9.856 1.00 95.88 92 LYS A N 1
ATOM 732 C CA . LYS A 1 92 ? 1.517 -4.085 -10.245 1.00 95.88 92 LYS A CA 1
ATOM 733 C C . LYS A 1 92 ? 2.169 -3.633 -11.554 1.00 95.88 92 LYS A C 1
ATOM 735 O O . LYS A 1 92 ? 1.489 -3.043 -12.394 1.00 95.88 92 LYS A O 1
ATOM 740 N N . PHE A 1 93 ? 3.465 -3.880 -11.734 1.00 98.25 93 PHE A N 1
ATOM 741 C CA . PHE A 1 93 ? 4.184 -3.515 -12.953 1.00 98.25 93 PHE A CA 1
ATOM 742 C C . PHE A 1 93 ? 3.611 -4.238 -14.178 1.00 98.25 93 PHE A C 1
ATOM 744 O O . PHE A 1 93 ? 3.244 -3.578 -15.149 1.00 98.25 93 PHE A O 1
ATOM 751 N N . LYS A 1 94 ? 3.411 -5.560 -14.091 1.00 98.12 94 LYS A N 1
ATOM 752 C CA . LYS A 1 94 ? 2.782 -6.369 -15.150 1.00 98.12 94 LYS A CA 1
ATOM 753 C C . LYS A 1 94 ? 1.385 -5.864 -15.516 1.00 98.12 94 LYS A C 1
ATOM 755 O O . LYS A 1 94 ? 1.099 -5.659 -16.693 1.00 98.12 94 LYS A O 1
ATOM 760 N N . ILE A 1 95 ? 0.536 -5.613 -14.513 1.00 96.25 95 ILE A N 1
ATOM 761 C CA . ILE A 1 95 ? -0.826 -5.093 -14.720 1.00 96.25 95 ILE A CA 1
ATOM 762 C C . ILE A 1 95 ? -0.792 -3.760 -15.473 1.00 96.25 95 ILE A C 1
ATOM 764 O O . ILE A 1 95 ? -1.602 -3.545 -16.369 1.00 96.25 95 ILE A O 1
ATOM 768 N N . ASN A 1 96 ? 0.133 -2.863 -15.126 1.00 96.19 96 ASN A N 1
ATOM 769 C CA . ASN A 1 96 ? 0.210 -1.552 -15.767 1.00 96.19 96 ASN A CA 1
ATOM 770 C C . ASN A 1 96 ? 0.785 -1.613 -17.187 1.00 96.19 96 ASN A C 1
ATOM 772 O O . ASN A 1 96 ? 0.272 -0.905 -18.050 1.00 96.19 96 ASN A O 1
ATOM 776 N N . LEU A 1 97 ? 1.765 -2.484 -17.464 1.00 98.00 97 LEU A N 1
ATOM 777 C CA . LEU A 1 97 ? 2.229 -2.728 -18.838 1.00 98.00 97 LEU A CA 1
ATOM 778 C C . LEU A 1 97 ? 1.082 -3.212 -19.734 1.00 98.00 97 LEU A C 1
ATOM 780 O O . LEU A 1 97 ? 0.927 -2.737 -20.858 1.00 98.00 97 LEU A O 1
ATOM 784 N N . ALA A 1 98 ? 0.235 -4.104 -19.214 1.00 97.44 98 ALA A N 1
ATOM 785 C CA . ALA A 1 98 ? -0.896 -4.655 -19.954 1.00 97.44 98 ALA A CA 1
ATOM 786 C C . ALA A 1 98 ? -1.983 -3.634 -20.320 1.00 97.44 98 ALA A C 1
ATOM 788 O O . ALA A 1 98 ? -2.792 -3.904 -21.203 1.00 97.44 98 ALA A O 1
ATOM 789 N N . ARG A 1 99 ? -2.001 -2.456 -19.682 1.00 95.44 99 ARG A N 1
ATOM 790 C CA . ARG A 1 99 ? -2.946 -1.379 -20.015 1.00 95.44 99 ARG A CA 1
ATOM 791 C C . ARG A 1 99 ? -2.580 -0.624 -21.291 1.00 95.44 99 ARG A C 1
ATOM 793 O O . ARG A 1 99 ? -3.447 0.052 -21.825 1.00 95.44 99 ARG A O 1
ATOM 800 N N . GLN A 1 100 ? -1.317 -0.675 -21.719 1.00 97.12 100 GLN A N 1
ATOM 801 C CA . GLN A 1 100 ? -0.794 0.183 -22.791 1.00 97.12 100 GLN A CA 1
ATOM 802 C C . GLN A 1 100 ? -0.148 -0.603 -23.935 1.00 97.12 100 GLN A C 1
ATOM 804 O O . GLN A 1 100 ? -0.206 -0.167 -25.078 1.00 97.12 100 GLN A O 1
ATOM 809 N N . PHE A 1 101 ? 0.444 -1.767 -23.654 1.00 98.06 101 PHE A N 1
ATOM 810 C CA . PHE A 1 101 ? 1.279 -2.475 -24.623 1.00 98.06 101 PHE A CA 1
ATOM 811 C C . PHE A 1 101 ? 0.682 -3.825 -25.033 1.00 98.06 101 PHE A C 1
ATOM 813 O O . PHE A 1 101 ? 0.070 -4.499 -24.202 1.00 98.06 101 PHE A O 1
ATOM 820 N N . PRO A 1 102 ? 0.892 -4.295 -26.275 1.00 97.62 102 PRO A N 1
ATOM 821 C CA . PRO A 1 102 ? 0.541 -5.654 -26.680 1.00 97.62 102 PRO A CA 1
ATOM 822 C C . PRO A 1 102 ? 1.432 -6.693 -25.982 1.00 97.62 102 PRO A C 1
ATOM 824 O O . PRO A 1 102 ? 2.575 -6.412 -25.618 1.00 97.62 102 PRO A O 1
ATOM 827 N N . THR A 1 103 ? 0.948 -7.931 -25.844 1.00 97.88 103 THR A N 1
ATOM 828 C CA . THR A 1 103 ? 1.598 -8.998 -25.052 1.00 97.88 103 THR A CA 1
ATOM 829 C C . THR A 1 103 ? 3.085 -9.197 -25.360 1.00 97.88 103 THR A C 1
ATOM 831 O O . THR A 1 103 ? 3.884 -9.342 -24.439 1.00 97.88 103 THR A O 1
ATOM 834 N N . ARG A 1 104 ? 3.486 -9.154 -26.640 1.00 97.56 104 ARG A N 1
ATOM 835 C CA . ARG A 1 104 ? 4.900 -9.304 -27.034 1.00 97.56 104 ARG A CA 1
ATOM 836 C C . ARG A 1 104 ? 5.786 -8.182 -26.488 1.00 97.56 104 ARG A C 1
ATOM 838 O O . ARG A 1 104 ? 6.910 -8.440 -26.070 1.00 97.56 104 ARG A O 1
ATOM 845 N N . GLN A 1 105 ? 5.293 -6.947 -26.491 1.00 98.19 105 GLN A N 1
ATOM 846 C CA . GLN A 1 105 ? 6.033 -5.796 -25.976 1.00 98.19 105 GLN A CA 1
ATOM 847 C C . GLN A 1 105 ? 6.088 -5.821 -24.445 1.00 98.19 105 GLN A C 1
ATOM 849 O O . GLN A 1 105 ? 7.156 -5.605 -23.881 1.00 98.19 105 GLN A O 1
ATOM 854 N N . GLN A 1 106 ? 4.989 -6.201 -23.779 1.00 98.44 106 GLN A N 1
ATOM 855 C CA . GLN A 1 106 ? 4.971 -6.404 -22.324 1.00 98.44 106 GLN A CA 1
ATOM 856 C C . GLN A 1 106 ? 6.060 -7.392 -21.874 1.00 98.44 106 GLN A C 1
ATOM 858 O O . GLN A 1 106 ? 6.788 -7.103 -20.929 1.00 98.44 106 GLN A O 1
ATOM 863 N N . GLN A 1 107 ? 6.184 -8.539 -22.556 1.00 98.19 107 GLN A N 1
ATOM 864 C CA . GLN A 1 107 ? 7.181 -9.570 -22.238 1.00 98.19 107 GLN A CA 1
ATOM 865 C C . GLN A 1 107 ? 8.610 -9.052 -22.413 1.00 98.19 107 GLN A C 1
ATOM 867 O O . GLN A 1 107 ? 9.411 -9.178 -21.492 1.00 98.19 107 GLN A O 1
ATOM 872 N N . ARG A 1 108 ? 8.907 -8.390 -23.540 1.00 97.88 108 ARG A N 1
ATOM 873 C CA . ARG A 1 108 ? 10.235 -7.809 -23.801 1.00 97.88 108 ARG A CA 1
ATOM 874 C C . ARG A 1 108 ? 10.649 -6.793 -22.740 1.00 97.88 1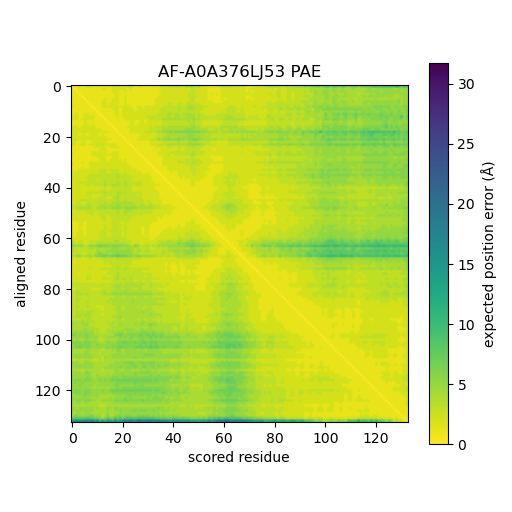08 ARG A C 1
ATOM 876 O O . ARG A 1 108 ? 11.781 -6.844 -22.270 1.00 97.88 108 ARG A O 1
ATOM 883 N N . ILE A 1 109 ? 9.741 -5.889 -22.367 1.00 98.50 109 ILE A N 1
ATOM 884 C CA . ILE A 1 109 ? 9.989 -4.916 -21.298 1.00 98.50 109 ILE A CA 1
ATOM 885 C C . ILE A 1 109 ? 10.258 -5.659 -19.984 1.00 98.50 109 ILE A C 1
ATOM 887 O O . ILE A 1 109 ? 11.278 -5.435 -19.341 1.00 98.50 109 ILE A O 1
ATOM 891 N N . LEU A 1 110 ? 9.368 -6.581 -19.606 1.00 98.31 110 LEU A N 1
ATOM 892 C CA . LEU A 1 110 ? 9.432 -7.285 -18.329 1.00 98.31 110 LEU A CA 1
ATOM 893 C C . LEU A 1 110 ? 10.719 -8.107 -18.160 1.00 98.31 110 LEU A C 1
ATOM 895 O O . LEU A 1 110 ? 11.315 -8.078 -17.087 1.00 98.31 110 LEU A O 1
ATOM 899 N N . GLU A 1 111 ? 11.145 -8.825 -19.200 1.00 98.00 111 GLU A N 1
ATOM 900 C CA . GLU A 1 111 ? 12.369 -9.637 -19.190 1.00 98.00 111 GLU A CA 1
ATOM 901 C C . GLU A 1 111 ? 13.622 -8.798 -18.935 1.00 98.00 111 GLU A C 1
ATOM 903 O O . GLU A 1 111 ? 14.506 -9.233 -18.203 1.00 98.00 111 GLU A O 1
ATOM 908 N N . VAL A 1 112 ? 13.698 -7.596 -19.514 1.00 98.25 112 VAL A N 1
ATOM 909 C CA . VAL A 1 112 ? 14.821 -6.681 -19.277 1.00 98.25 112 VAL A CA 1
ATOM 910 C C . VAL A 1 112 ? 14.703 -6.036 -17.898 1.00 98.25 112 VAL A C 1
ATOM 912 O O . VAL A 1 112 ? 15.663 -6.058 -17.139 1.00 98.25 112 VAL A O 1
ATOM 915 N N . SER A 1 113 ? 13.536 -5.494 -17.537 1.00 98.44 113 SER A N 1
ATOM 916 C CA . SER A 1 113 ? 13.360 -4.756 -16.278 1.00 98.44 113 SER A CA 1
ATOM 917 C C . SER A 1 113 ? 13.570 -5.613 -15.023 1.00 98.44 113 SER A C 1
ATOM 919 O O . SER A 1 113 ? 13.904 -5.069 -13.972 1.00 98.44 113 SER A O 1
ATOM 921 N N . LEU A 1 114 ? 13.332 -6.930 -15.096 1.00 97.94 114 LEU A N 1
ATOM 922 C CA . LEU A 1 114 ? 13.505 -7.848 -13.963 1.00 97.94 114 LEU A CA 1
ATOM 923 C C . LEU A 1 114 ? 14.897 -8.492 -13.890 1.00 97.94 114 LEU A C 1
ATOM 925 O O . LEU A 1 114 ? 15.239 -9.057 -12.851 1.00 97.94 114 LEU A O 1
ATOM 929 N N . ASP A 1 115 ? 15.703 -8.389 -14.946 1.00 98.44 115 ASP A N 1
ATOM 930 C CA . ASP A 1 115 ? 17.103 -8.806 -14.942 1.00 98.44 115 ASP A CA 1
ATOM 931 C C . ASP A 1 115 ? 17.992 -7.590 -14.675 1.00 98.44 115 ASP A C 1
ATOM 933 O O . ASP A 1 115 ? 18.300 -6.793 -15.561 1.00 98.44 115 ASP A O 1
ATOM 937 N N . ARG A 1 116 ? 18.413 -7.451 -13.417 1.00 97.62 116 ARG A N 1
ATOM 938 C CA . ARG A 1 116 ? 19.220 -6.315 -12.970 1.00 97.62 116 ARG A CA 1
ATOM 939 C C . ARG A 1 116 ? 20.519 -6.170 -13.765 1.00 97.62 116 ARG A C 1
ATOM 941 O O . ARG A 1 116 ? 20.858 -5.059 -14.156 1.00 97.62 116 ARG A O 1
ATOM 948 N N . THR A 1 117 ? 21.237 -7.267 -13.997 1.00 98.12 117 THR A N 1
ATOM 949 C CA . THR A 1 117 ? 22.532 -7.229 -14.688 1.00 98.12 117 THR A CA 1
ATOM 950 C C . THR A 1 117 ? 22.353 -6.810 -16.140 1.00 98.12 117 THR A C 1
ATOM 952 O O . THR A 1 117 ? 23.113 -5.983 -16.638 1.00 98.12 117 THR A O 1
ATOM 955 N N . ARG A 1 118 ? 21.318 -7.332 -16.805 1.00 98.12 118 ARG A N 1
ATOM 956 C CA . ARG A 1 118 ? 20.983 -6.942 -18.175 1.00 98.12 118 ARG A CA 1
ATOM 957 C C . ARG A 1 118 ? 20.542 -5.481 -18.263 1.00 98.12 118 ARG A C 1
ATOM 959 O O . ARG A 1 118 ? 20.976 -4.780 -19.172 1.00 98.12 118 ARG A O 1
ATOM 966 N N . LEU A 1 119 ? 19.710 -5.020 -17.328 1.00 98.50 119 LEU A N 1
ATOM 967 C CA . LEU A 1 119 ? 19.219 -3.642 -17.296 1.00 98.50 119 LEU A CA 1
ATOM 968 C C . LEU A 1 119 ? 20.352 -2.632 -17.073 1.00 98.50 119 LEU A C 1
ATOM 970 O O . LEU A 1 119 ? 20.413 -1.631 -17.778 1.00 98.50 119 LEU A O 1
ATOM 974 N N . GLU A 1 120 ? 21.265 -2.900 -16.132 1.00 98.44 120 GLU A N 1
ATOM 975 C CA . GLU A 1 120 ? 22.410 -2.025 -15.822 1.00 98.44 120 GLU A CA 1
ATOM 976 C C . GLU A 1 120 ? 23.378 -1.852 -17.010 1.00 98.44 120 GLU A C 1
ATOM 978 O O . GLU A 1 120 ? 24.101 -0.860 -17.073 1.00 98.44 120 GLU A O 1
ATOM 983 N N . GLN A 1 121 ? 23.387 -2.795 -17.957 1.00 98.38 121 GLN A N 1
ATOM 984 C CA . GLN A 1 121 ? 24.235 -2.763 -19.154 1.00 98.38 121 GLN A CA 1
ATOM 985 C C . GLN A 1 121 ? 23.541 -2.157 -20.383 1.00 98.38 121 GLN A C 1
ATOM 987 O O . GLN A 1 121 ? 24.209 -1.880 -21.381 1.00 98.38 121 GLN A O 1
ATOM 992 N N . MET A 1 122 ? 22.219 -1.973 -20.346 1.00 98.44 122 MET A N 1
ATOM 993 C CA . MET A 1 122 ? 21.452 -1.507 -21.499 1.00 98.44 122 MET A CA 1
ATOM 994 C C . MET A 1 122 ? 21.634 0.004 -21.704 1.00 98.44 122 MET A C 1
ATOM 996 O O . MET A 1 122 ? 21.455 0.771 -20.753 1.00 98.44 122 MET A O 1
ATOM 1000 N N . PRO A 1 123 ? 21.935 0.475 -22.930 1.00 98.69 123 PRO A N 1
ATOM 1001 C CA . PRO A 1 123 ? 21.924 1.901 -23.226 1.00 98.69 123 PRO A CA 1
ATOM 1002 C C . PRO A 1 123 ? 20.563 2.516 -22.900 1.00 98.69 123 PRO A C 1
ATOM 1004 O O . PRO A 1 123 ? 19.514 1.954 -23.218 1.00 98.69 123 PRO A O 1
ATOM 1007 N N . VAL A 1 124 ? 20.575 3.696 -22.278 1.00 98.56 124 VAL A N 1
ATOM 1008 C CA . VAL A 1 124 ? 19.352 4.358 -21.796 1.00 98.56 124 VAL A CA 1
ATOM 1009 C C . VAL A 1 124 ? 18.327 4.540 -22.917 1.00 98.56 124 VAL A C 1
ATOM 1011 O O . VAL A 1 124 ? 17.146 4.276 -22.706 1.00 98.56 124 VAL A O 1
ATOM 1014 N N . ASN A 1 125 ? 18.767 4.955 -24.109 1.00 98.56 125 ASN A N 1
ATOM 1015 C CA . ASN A 1 125 ? 17.881 5.125 -25.259 1.00 98.56 125 ASN A CA 1
ATOM 1016 C C . ASN A 1 125 ? 17.231 3.798 -25.673 1.00 98.56 125 ASN A C 1
ATOM 1018 O O . ASN A 1 125 ? 16.021 3.758 -25.847 1.00 98.56 125 ASN A O 1
ATOM 1022 N N . GLU A 1 126 ? 17.995 2.704 -25.725 1.00 98.50 126 GLU A N 1
ATOM 1023 C CA . GLU A 1 126 ? 17.467 1.399 -26.129 1.00 98.50 126 GLU A CA 1
ATOM 1024 C C . GLU A 1 126 ? 16.431 0.868 -25.133 1.00 98.50 126 GLU A C 1
ATOM 1026 O O . GLU A 1 126 ? 15.462 0.227 -25.538 1.00 98.50 126 GLU A O 1
ATOM 1031 N N . TYR A 1 127 ? 16.603 1.136 -23.833 1.00 98.62 127 TYR A N 1
ATOM 1032 C CA . TYR A 1 127 ? 15.598 0.772 -22.833 1.00 98.62 127 TYR A CA 1
ATOM 1033 C C . TYR A 1 127 ? 14.301 1.565 -23.017 1.00 98.62 127 TYR A C 1
ATOM 1035 O O . TYR A 1 127 ? 13.213 0.994 -22.950 1.00 98.62 127 TYR A O 1
ATOM 1043 N N . LEU A 1 128 ? 14.401 2.873 -23.272 1.00 98.50 128 LEU A N 1
ATOM 1044 C CA . LEU A 1 128 ? 13.235 3.730 -23.499 1.00 98.50 128 LEU A CA 1
ATOM 1045 C C . LEU A 1 128 ? 12.518 3.398 -24.814 1.00 98.50 128 LEU A C 1
ATOM 1047 O O . LEU A 1 128 ? 11.288 3.433 -24.850 1.00 98.50 128 LEU A O 1
ATOM 1051 N N . ASP A 1 129 ? 13.254 2.980 -25.846 1.00 98.31 129 ASP A N 1
ATOM 1052 C CA . ASP A 1 129 ? 12.693 2.521 -27.122 1.00 98.31 129 ASP A CA 1
ATOM 1053 C C . ASP A 1 129 ? 11.776 1.295 -26.947 1.00 98.31 129 ASP A C 1
ATOM 1055 O O . ASP A 1 129 ? 10.865 1.080 -27.748 1.00 98.31 129 ASP A O 1
ATOM 1059 N N . LEU A 1 130 ? 11.931 0.512 -25.866 1.00 98.19 130 LEU A N 1
ATOM 1060 C CA . LEU A 1 130 ? 11.005 -0.583 -25.544 1.00 98.19 130 LEU A CA 1
ATOM 1061 C C . LEU A 1 130 ? 9.587 -0.098 -25.198 1.00 98.19 130 LEU A C 1
ATOM 1063 O O . LEU A 1 130 ? 8.654 -0.897 -25.281 1.00 98.19 130 LEU A O 1
ATOM 1067 N N . TYR A 1 131 ? 9.413 1.168 -24.807 1.00 98.31 131 TYR A N 1
ATOM 1068 C CA . TYR A 1 131 ? 8.143 1.752 -24.351 1.00 98.31 131 TYR A CA 1
ATOM 1069 C C . TYR A 1 131 ? 7.441 2.616 -25.410 1.00 98.31 131 TYR A C 1
ATOM 1071 O O . TYR A 1 131 ? 6.400 3.207 -25.119 1.00 98.31 131 TYR A O 1
ATOM 1079 N N . VAL A 1 132 ? 7.983 2.696 -26.625 1.00 96.06 132 VAL A N 1
ATOM 1080 C CA . VAL A 1 132 ? 7.348 3.388 -27.757 1.00 96.06 132 VAL A CA 1
ATOM 1081 C C . VAL A 1 132 ? 6.340 2.449 -28.433 1.00 96.06 132 VAL A C 1
ATOM 1083 O O . VAL A 1 132 ? 6.586 1.245 -28.527 1.00 96.06 132 VAL A O 1
ATOM 1086 N N . ILE A 1 133 ? 5.193 2.983 -28.863 1.00 84.00 133 ILE A N 1
ATOM 1087 C CA . ILE A 1 133 ? 4.176 2.273 -29.665 1.00 84.00 133 ILE A CA 1
ATOM 1088 C C . ILE A 1 13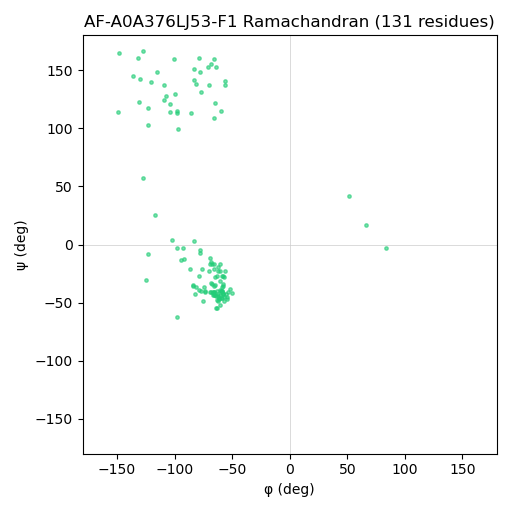3 ? 4.380 2.602 -31.141 1.00 84.00 133 ILE A C 1
ATOM 1090 O O . ILE A 1 133 ? 4.547 3.806 -31.439 1.00 84.00 133 ILE A O 1
#

Organism: Escherichia coli (NCBI:txid562)